Protein AF-A0A539DNX3-F1 (afdb_monomer)

Structure (mmCIF, N/CA/C/O backbone):
data_AF-A0A539DNX3-F1
#
_entry.id   AF-A0A539DNX3-F1
#
loop_
_atom_site.group_PDB
_atom_site.id
_atom_site.type_symbol
_atom_site.label_atom_id
_atom_site.label_alt_id
_atom_site.label_comp_id
_atom_site.label_asym_id
_atom_site.label_entity_id
_atom_site.label_seq_id
_atom_site.pdbx_PDB_ins_code
_atom_site.Cartn_x
_atom_site.Cartn_y
_atom_site.Cartn_z
_atom_site.occupancy
_atom_site.B_iso_or_equiv
_atom_site.auth_seq_id
_atom_site.auth_comp_id
_atom_site.auth_asym_id
_atom_site.auth_atom_id
_atom_site.pdbx_PDB_model_num
ATOM 1 N N . VAL A 1 1 ? 7.277 -12.007 -6.652 1.00 49.66 1 VAL A N 1
ATOM 2 C CA . VAL A 1 1 ? 7.363 -11.672 -5.210 1.00 49.66 1 VAL A CA 1
ATOM 3 C C . VAL A 1 1 ? 8.560 -10.761 -5.030 1.00 49.66 1 VAL A C 1
ATOM 5 O O . VAL A 1 1 ? 9.595 -11.076 -5.599 1.00 49.66 1 VAL A O 1
ATOM 8 N N . ALA A 1 2 ? 8.425 -9.635 -4.332 1.00 51.16 2 ALA A N 1
ATOM 9 C CA . ALA A 1 2 ? 9.556 -8.757 -4.054 1.00 51.16 2 ALA A CA 1
ATOM 10 C C . ALA A 1 2 ? 9.683 -8.569 -2.541 1.00 51.16 2 ALA A C 1
ATOM 12 O O . ALA A 1 2 ? 8.876 -7.879 -1.922 1.00 51.16 2 ALA A O 1
ATOM 13 N N . ALA A 1 3 ? 10.681 -9.227 -1.962 1.00 57.59 3 ALA A N 1
ATOM 14 C CA . ALA A 1 3 ? 11.243 -8.871 -0.671 1.00 57.59 3 ALA A CA 1
ATOM 15 C C . ALA A 1 3 ? 12.457 -7.996 -0.992 1.00 57.59 3 ALA A C 1
ATOM 17 O O . ALA A 1 3 ? 13.522 -8.522 -1.297 1.00 57.59 3 ALA A O 1
ATOM 18 N N . LEU A 1 4 ? 12.260 -6.676 -1.088 1.00 65.44 4 LEU A N 1
ATOM 19 C CA . LEU A 1 4 ? 13.326 -5.809 -1.588 1.00 65.44 4 LEU A CA 1
ATOM 20 C C . LEU A 1 4 ? 14.385 -5.537 -0.530 1.00 65.44 4 LEU A C 1
ATOM 22 O O . LEU A 1 4 ? 15.543 -5.592 -0.896 1.00 65.44 4 LEU A O 1
ATOM 26 N N . GLY A 1 5 ? 14.030 -5.273 0.736 1.00 67.75 5 GLY A N 1
ATOM 27 C CA . GLY A 1 5 ? 14.953 -5.284 1.894 1.00 67.75 5 GLY A CA 1
ATOM 28 C C . GLY A 1 5 ? 16.226 -4.417 1.818 1.00 67.75 5 GLY A C 1
ATOM 29 O O . GLY A 1 5 ? 17.002 -4.408 2.764 1.00 67.75 5 GLY A O 1
ATOM 30 N N . ASN A 1 6 ? 16.452 -3.684 0.723 1.00 83.25 6 ASN A N 1
ATOM 31 C CA . ASN A 1 6 ? 17.731 -3.047 0.396 1.00 83.25 6 ASN A CA 1
ATOM 32 C C . ASN A 1 6 ? 18.007 -1.787 1.226 1.00 83.25 6 ASN A C 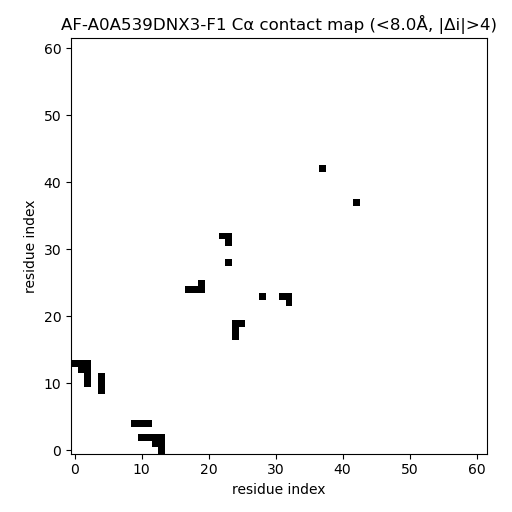1
ATOM 34 O O . ASN A 1 6 ? 19.153 -1.366 1.334 1.00 83.25 6 ASN A O 1
ATOM 38 N N . VAL A 1 7 ? 16.956 -1.162 1.770 1.00 88.75 7 VAL A N 1
ATOM 39 C CA . VAL A 1 7 ? 17.048 0.077 2.567 1.00 88.75 7 VAL A CA 1
ATOM 40 C C . VAL A 1 7 ? 16.574 -0.145 4.003 1.00 88.75 7 VAL A C 1
ATOM 42 O O . VAL A 1 7 ? 17.208 0.328 4.939 1.00 88.75 7 VAL A O 1
ATOM 45 N N . VAL A 1 8 ? 15.475 -0.882 4.196 1.00 91.69 8 VAL A N 1
ATOM 46 C CA . VAL A 1 8 ? 14.926 -1.201 5.522 1.00 91.69 8 VAL A CA 1
ATOM 47 C C . VAL A 1 8 ? 15.156 -2.681 5.806 1.00 91.69 8 VAL A C 1
ATOM 49 O O . VAL A 1 8 ? 14.561 -3.532 5.147 1.00 91.69 8 VAL A O 1
ATOM 52 N N . ALA A 1 9 ? 16.010 -2.964 6.795 1.00 92.81 9 ALA A N 1
ATOM 53 C CA . ALA A 1 9 ? 16.464 -4.318 7.126 1.00 92.81 9 ALA A CA 1
ATOM 54 C C . ALA A 1 9 ? 15.392 -5.192 7.804 1.00 92.81 9 ALA A C 1
ATOM 56 O O . ALA A 1 9 ? 15.481 -6.417 7.765 1.00 92.81 9 ALA A O 1
ATOM 57 N N . GLN A 1 10 ? 14.377 -4.585 8.429 1.00 93.88 10 GLN A N 1
ATOM 58 C CA . GLN A 1 10 ? 13.264 -5.334 9.012 1.00 93.88 10 GLN A CA 1
ATOM 59 C C . GLN A 1 10 ? 12.489 -6.054 7.904 1.00 93.88 10 GLN A C 1
ATOM 61 O O . GLN A 1 10 ? 12.090 -5.430 6.922 1.00 93.88 10 GLN A O 1
ATOM 66 N N . LEU A 1 11 ? 12.233 -7.353 8.078 1.00 92.81 11 LEU A N 1
ATOM 67 C CA . LEU A 1 11 ? 11.430 -8.132 7.139 1.00 92.81 11 LEU A CA 1
ATOM 68 C C . LEU A 1 11 ? 10.032 -7.519 6.972 1.00 92.81 11 LEU A C 1
ATOM 70 O O . LEU A 1 11 ? 9.304 -7.329 7.943 1.00 92.81 11 LEU A O 1
ATOM 74 N N . HIS A 1 12 ? 9.641 -7.270 5.726 1.00 92.56 12 HIS A N 1
ATOM 75 C CA . HIS A 1 12 ? 8.300 -6.838 5.350 1.00 92.56 12 HIS A CA 1
ATOM 76 C C . HIS A 1 12 ? 7.958 -7.366 3.954 1.00 92.56 12 HIS A C 1
ATOM 78 O O . HIS A 1 12 ? 8.834 -7.557 3.108 1.00 92.56 12 HIS A O 1
ATOM 84 N N . LEU A 1 13 ? 6.672 -7.615 3.708 1.00 90.94 13 LEU A N 1
ATOM 85 C CA . LEU A 1 13 ? 6.184 -8.184 2.453 1.00 90.94 13 LEU A CA 1
ATOM 86 C C . LEU A 1 13 ? 5.253 -7.197 1.752 1.00 90.94 13 LEU A C 1
ATOM 88 O O . LEU A 1 13 ? 4.209 -6.817 2.285 1.00 90.94 13 LEU A O 1
ATOM 92 N N . HIS A 1 14 ? 5.604 -6.808 0.527 1.00 92.56 14 HIS A N 1
ATOM 93 C CA . HIS A 1 14 ? 4.767 -5.930 -0.285 1.00 92.56 14 HIS A CA 1
ATOM 94 C C . HIS A 1 14 ? 3.639 -6.715 -0.967 1.00 92.56 14 HIS A C 1
ATOM 96 O O . HIS A 1 14 ? 3.896 -7.606 -1.777 1.00 92.56 14 HIS A O 1
ATOM 102 N N . HIS A 1 15 ? 2.393 -6.324 -0.700 1.00 92.94 15 HIS A N 1
ATOM 103 C CA . HIS A 1 15 ? 1.202 -6.814 -1.397 1.00 92.94 15 HIS A CA 1
ATOM 104 C C . HIS A 1 15 ? 0.613 -5.665 -2.220 1.00 92.94 15 HIS A C 1
ATOM 106 O O . HIS A 1 15 ? 0.108 -4.695 -1.659 1.00 92.94 15 HIS A O 1
ATOM 112 N N . ILE A 1 16 ? 0.728 -5.742 -3.550 1.00 93.62 16 ILE A N 1
ATOM 113 C CA . ILE A 1 16 ? 0.378 -4.645 -4.465 1.00 93.62 16 ILE A CA 1
ATOM 114 C C . ILE A 1 16 ? -0.513 -5.192 -5.579 1.00 93.62 16 ILE A C 1
ATOM 116 O O . ILE A 1 16 ? -0.093 -6.066 -6.337 1.00 93.62 16 ILE A O 1
ATOM 120 N N . VAL A 1 17 ? -1.736 -4.670 -5.683 1.00 95.44 17 VAL A N 1
ATOM 121 C CA . VAL A 1 17 ? -2.660 -4.991 -6.781 1.00 95.44 17 VAL A CA 1
ATOM 122 C C . VAL A 1 17 ? -2.220 -4.230 -8.035 1.00 95.44 17 VAL A C 1
ATOM 124 O O . VAL A 1 17 ? -1.940 -3.035 -7.953 1.00 95.44 17 VAL A O 1
ATOM 127 N N . ARG A 1 18 ? -2.129 -4.918 -9.178 1.00 96.44 18 ARG A N 1
ATOM 128 C CA . ARG A 1 18 ? -1.648 -4.378 -10.462 1.00 96.44 18 ARG A CA 1
ATOM 129 C C . ARG A 1 18 ? -2.702 -4.557 -11.549 1.00 96.44 18 ARG A C 1
ATOM 131 O O . ARG A 1 18 ? -3.410 -5.563 -11.547 1.00 96.44 18 ARG A O 1
ATOM 138 N N . TYR A 1 19 ? -2.754 -3.617 -12.485 1.00 97.62 19 TYR A N 1
ATOM 139 C CA . TYR A 1 19 ? -3.653 -3.635 -13.640 1.00 97.62 19 TYR A CA 1
ATOM 140 C C . TYR A 1 19 ? -2.864 -3.312 -14.914 1.00 97.62 19 TYR A C 1
ATOM 142 O O . TYR A 1 19 ? -1.814 -2.679 -14.852 1.00 97.62 19 TYR A O 1
ATOM 150 N N . ARG A 1 20 ? -3.343 -3.752 -16.086 1.00 97.75 20 ARG A N 1
ATOM 151 C CA . ARG A 1 20 ? -2.620 -3.557 -17.363 1.00 97.75 20 ARG A CA 1
ATOM 152 C C . ARG A 1 20 ? -2.469 -2.088 -17.763 1.00 97.75 20 ARG A C 1
ATOM 154 O O . ARG A 1 20 ? -1.588 -1.758 -18.546 1.00 97.75 20 ARG A O 1
ATOM 161 N N . ASP A 1 21 ? -3.353 -1.248 -17.257 1.00 97.12 21 ASP A N 1
ATOM 162 C CA . ASP A 1 21 ? -3.430 0.190 -17.475 1.00 97.12 21 ASP A CA 1
ATOM 163 C C . ASP A 1 21 ? -2.854 1.000 -16.303 1.00 97.12 21 ASP A C 1
ATOM 165 O O . ASP A 1 21 ? -2.913 2.229 -16.323 1.00 97.12 21 ASP A O 1
ATOM 169 N N . ASP A 1 22 ? -2.270 0.351 -15.285 1.00 96.44 22 ASP A N 1
ATOM 170 C CA . ASP A 1 22 ? -1.595 1.091 -14.225 1.00 96.44 22 ASP A CA 1
ATOM 171 C C . ASP A 1 22 ? -0.303 1.747 -14.734 1.00 96.44 22 ASP A C 1
ATOM 173 O O . ASP A 1 22 ? 0.387 1.236 -15.615 1.00 96.44 22 ASP A O 1
ATOM 177 N N . VAL A 1 23 ? 0.040 2.895 -14.149 1.00 95.56 23 VAL A N 1
ATOM 178 C CA . VAL A 1 23 ? 1.138 3.772 -14.596 1.00 95.56 23 VAL A CA 1
ATOM 179 C C . VAL A 1 23 ? 2.508 3.089 -14.674 1.00 95.56 23 VAL A C 1
ATOM 181 O O . VAL A 1 23 ? 3.413 3.567 -15.358 1.00 95.56 23 VAL A O 1
ATOM 184 N N . ALA A 1 24 ? 2.690 1.990 -13.946 1.00 95.50 24 ALA A N 1
ATOM 185 C CA . ALA A 1 24 ? 3.946 1.270 -13.903 1.00 95.50 24 ALA A CA 1
ATOM 186 C C . ALA A 1 24 ? 3.914 -0.013 -14.734 1.00 95.50 24 ALA A C 1
ATOM 188 O O . ALA A 1 24 ? 4.962 -0.631 -14.871 1.00 95.50 24 ALA A O 1
ATOM 189 N N . TRP A 1 25 ? 2.776 -0.457 -15.270 1.00 95.75 25 TRP A N 1
ATOM 190 C CA . TRP A 1 25 ? 2.688 -1.718 -16.003 1.00 95.75 25 TRP A CA 1
ATOM 191 C C . TRP A 1 25 ? 3.494 -1.670 -17.316 1.00 95.75 25 TRP A C 1
ATOM 193 O O . TRP A 1 25 ? 3.463 -0.658 -18.015 1.00 95.75 25 TRP A O 1
ATOM 203 N N . PRO A 1 26 ? 4.231 -2.739 -17.693 1.00 95.06 26 PRO A N 1
ATOM 204 C CA . PRO A 1 26 ? 4.445 -4.011 -16.982 1.00 95.06 26 PRO A CA 1
ATOM 205 C C . PRO A 1 26 ? 5.621 -3.989 -15.988 1.00 95.06 26 PRO A C 1
ATOM 207 O O . PRO A 1 26 ? 5.964 -5.011 -15.398 1.00 95.06 26 PRO A O 1
ATOM 210 N N . ALA A 1 27 ? 6.268 -2.841 -15.811 1.00 93.75 27 ALA A N 1
ATOM 211 C CA . ALA A 1 27 ? 7.398 -2.678 -14.913 1.00 93.75 27 ALA A CA 1
ATOM 212 C C . ALA A 1 27 ? 6.998 -2.763 -13.415 1.00 93.75 27 ALA A C 1
ATOM 214 O O . ALA A 1 27 ? 5.818 -2.677 -13.033 1.00 93.75 27 ALA A O 1
ATOM 215 N N . PRO A 1 28 ? 7.984 -2.938 -12.518 1.00 91.88 28 PRO A N 1
ATOM 216 C CA . PRO A 1 28 ? 7.779 -2.784 -11.082 1.00 91.88 28 PRO A CA 1
ATOM 217 C C . PRO A 1 28 ? 7.377 -1.351 -10.698 1.00 91.88 28 PRO A C 1
ATOM 219 O O . PRO A 1 28 ? 7.760 -0.392 -11.364 1.00 91.88 28 PRO A O 1
ATOM 222 N N . VAL A 1 29 ? 6.635 -1.195 -9.595 1.00 93.19 29 VAL A N 1
ATOM 223 C CA . VAL A 1 29 ? 6.155 0.127 -9.138 1.00 93.19 29 VAL A CA 1
ATOM 224 C C . VAL A 1 29 ? 7.224 0.956 -8.416 1.00 93.19 29 VAL A C 1
ATOM 226 O O . VAL A 1 29 ? 7.126 2.181 -8.369 1.00 93.19 29 VAL A O 1
ATOM 229 N N . TRP A 1 30 ? 8.234 0.313 -7.824 1.00 91.88 30 TRP A N 1
ATOM 230 C CA . TRP A 1 30 ? 9.199 0.977 -6.944 1.00 91.88 30 TRP A CA 1
ATOM 231 C C . TRP A 1 30 ? 10.052 1.993 -7.709 1.00 91.88 30 TRP A C 1
ATOM 233 O O . TRP A 1 30 ? 10.752 1.633 -8.651 1.00 91.88 30 TRP A O 1
ATOM 243 N N . GLY A 1 31 ? 9.980 3.266 -7.307 1.00 89.19 31 GLY A N 1
ATOM 244 C CA . GLY A 1 31 ? 10.741 4.362 -7.917 1.00 89.19 31 GLY A CA 1
ATOM 245 C C . GLY A 1 31 ? 10.296 4.759 -9.330 1.00 89.19 31 GLY A C 1
ATOM 246 O O . GLY A 1 31 ? 10.929 5.620 -9.933 1.00 89.19 31 GLY A O 1
A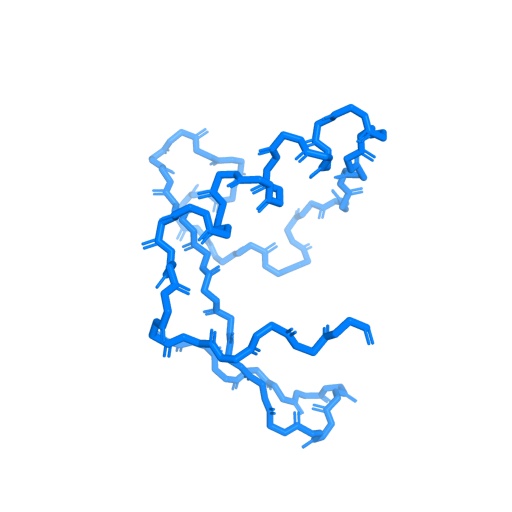TOM 247 N N . LYS A 1 32 ? 9.222 4.162 -9.872 1.00 90.69 32 LYS A N 1
ATOM 248 C CA . LYS A 1 32 ? 8.769 4.434 -11.245 1.00 90.69 32 LYS A CA 1
ATOM 249 C C . LYS A 1 32 ? 8.108 5.806 -11.385 1.00 90.69 32 LYS A C 1
ATOM 251 O O . LYS A 1 32 ? 8.284 6.460 -12.408 1.00 90.69 32 LYS A O 1
ATOM 256 N N . VAL A 1 33 ? 7.354 6.219 -10.367 1.00 90.62 33 VAL A N 1
ATOM 257 C CA . VAL A 1 33 ? 6.677 7.520 -10.279 1.00 90.62 33 VAL A CA 1
ATOM 258 C C . VAL A 1 33 ? 6.702 8.044 -8.837 1.00 90.62 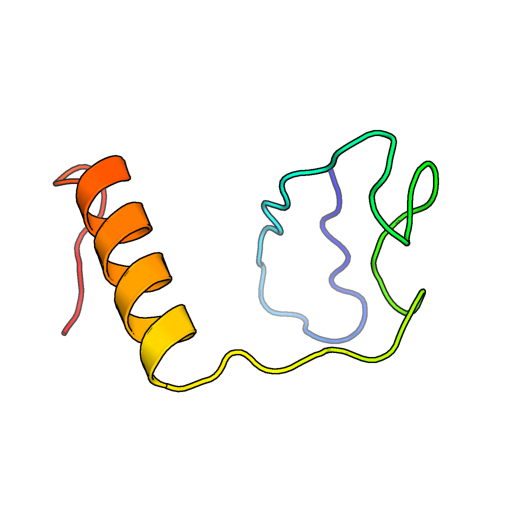33 VAL A C 1
ATOM 260 O O . VAL A 1 33 ? 6.802 7.233 -7.910 1.00 90.62 33 VAL A O 1
ATOM 263 N N . PRO A 1 34 ? 6.588 9.370 -8.619 1.00 93.94 34 PRO A N 1
ATOM 264 C CA . PRO A 1 34 ? 6.408 9.930 -7.283 1.00 93.94 34 PRO A CA 1
ATOM 265 C C . PRO A 1 34 ? 5.166 9.354 -6.593 1.00 93.94 34 PRO A C 1
ATOM 267 O O . PRO A 1 34 ? 4.130 9.143 -7.228 1.00 93.94 34 PRO A O 1
ATOM 270 N N . ALA A 1 35 ? 5.254 9.122 -5.283 1.00 93.50 35 ALA A N 1
ATOM 271 C CA . ALA A 1 35 ? 4.107 8.678 -4.502 1.00 93.50 35 ALA A CA 1
ATOM 272 C C . ALA A 1 35 ? 3.030 9.773 -4.469 1.00 93.50 35 ALA A C 1
ATOM 274 O O . ALA A 1 35 ? 3.324 10.930 -4.170 1.00 93.50 35 ALA A O 1
ATOM 275 N N . LYS A 1 36 ? 1.775 9.395 -4.735 1.00 94.81 36 LYS A N 1
ATOM 276 C CA . LYS A 1 36 ? 0.608 10.257 -4.527 1.00 94.81 36 LYS A CA 1
ATOM 277 C C . LYS A 1 36 ? -0.026 9.908 -3.174 1.00 94.81 36 LYS A C 1
ATOM 279 O O . LYS A 1 36 ? -0.533 8.79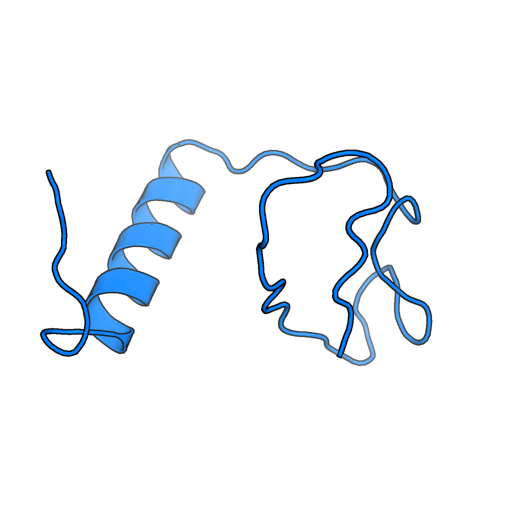3 -3.042 1.00 94.81 36 LYS A O 1
ATOM 284 N N . PRO A 1 37 ? -0.003 10.810 -2.177 1.00 96.69 37 PRO A N 1
ATOM 285 C CA . PRO A 1 37 ? -0.653 10.563 -0.895 1.00 96.69 37 PRO A CA 1
ATOM 286 C C . PRO A 1 37 ? -2.166 10.409 -1.058 1.00 96.69 37 PRO A C 1
ATOM 288 O O . PRO A 1 37 ? -2.782 11.108 -1.864 1.00 96.69 37 PRO A O 1
ATOM 291 N N . TYR A 1 38 ? -2.759 9.527 -0.257 1.00 97.69 38 TYR A N 1
ATOM 292 C CA . TYR A 1 38 ? -4.207 9.501 -0.082 1.00 97.69 38 TYR A CA 1
ATOM 293 C C . TYR A 1 38 ? -4.671 10.773 0.628 1.00 97.69 38 TYR A C 1
ATOM 295 O O . TYR A 1 38 ? -4.021 11.251 1.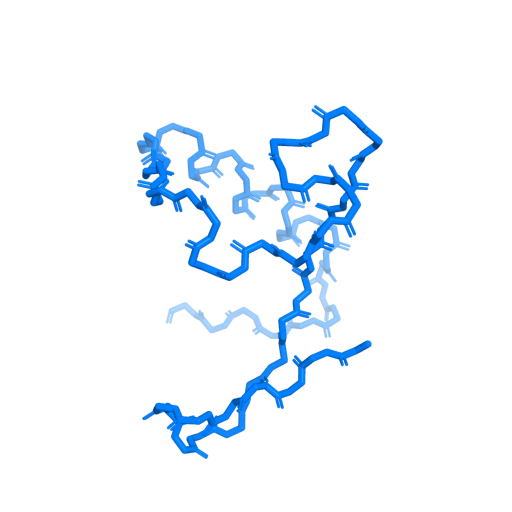561 1.00 9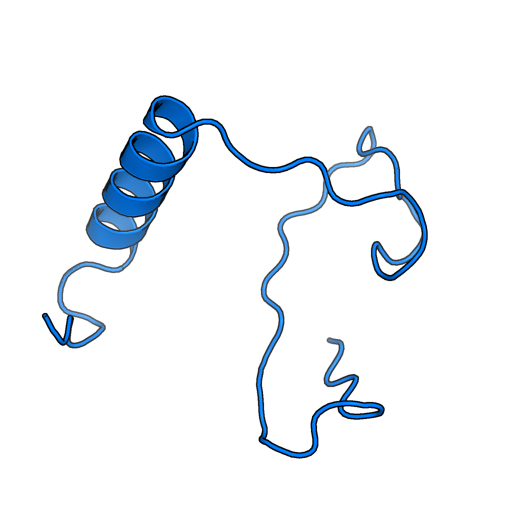7.69 38 TYR A O 1
ATOM 303 N N . THR A 1 39 ? -5.834 11.285 0.239 1.00 98.44 39 THR A N 1
ATOM 304 C CA . THR A 1 39 ? -6.591 12.215 1.082 1.00 98.44 39 THR A CA 1
ATOM 305 C C . THR A 1 39 ? -7.080 11.502 2.348 1.00 98.44 39 THR A C 1
ATOM 307 O O . THR A 1 39 ? -7.183 10.273 2.389 1.00 98.44 39 THR A O 1
ATOM 310 N N . ALA A 1 40 ? -7.436 12.266 3.386 1.00 98.19 40 ALA A N 1
ATOM 311 C CA . ALA A 1 40 ? -7.967 11.702 4.631 1.00 98.19 40 ALA A CA 1
ATOM 312 C C . ALA A 1 40 ? -9.200 10.807 4.389 1.00 98.19 40 ALA A C 1
ATOM 314 O O . ALA A 1 40 ? -9.313 9.726 4.969 1.00 98.19 40 ALA A O 1
ATOM 315 N N . THR A 1 41 ? -10.087 11.221 3.479 1.00 98.44 41 THR A N 1
ATOM 316 C CA . THR A 1 41 ? -11.294 10.468 3.117 1.00 98.44 41 THR A CA 1
ATOM 317 C C . THR A 1 41 ? -10.963 9.172 2.381 1.00 98.44 41 THR A C 1
ATOM 319 O O . THR A 1 41 ? -11.483 8.117 2.742 1.00 98.44 41 THR A O 1
ATOM 322 N N . GLU A 1 42 ? -10.082 9.213 1.375 1.00 98.38 42 GLU A N 1
ATOM 323 C CA . GLU A 1 42 ? -9.689 8.005 0.635 1.00 98.38 42 GLU A CA 1
ATOM 324 C C . GLU A 1 42 ? -8.997 6.991 1.554 1.00 98.38 42 GLU A C 1
ATOM 326 O O . GLU A 1 42 ? -9.288 5.795 1.483 1.00 98.38 42 GLU A O 1
ATOM 331 N N . LEU A 1 43 ? -8.131 7.465 2.459 1.00 98.06 43 LEU A N 1
ATOM 332 C CA . LEU A 1 43 ? -7.459 6.613 3.436 1.00 98.06 43 LEU A CA 1
ATOM 333 C C . LEU A 1 43 ? -8.470 5.923 4.362 1.00 98.06 43 LEU A C 1
ATOM 335 O O . LEU A 1 43 ? -8.405 4.705 4.529 1.00 98.06 43 LEU A O 1
ATOM 339 N N . ALA A 1 44 ? -9.428 6.672 4.919 1.00 97.88 44 ALA A N 1
ATOM 340 C CA . ALA A 1 44 ? -10.457 6.121 5.801 1.00 97.88 44 ALA A CA 1
ATOM 341 C C . ALA A 1 44 ? -11.293 5.031 5.104 1.00 97.88 44 ALA A C 1
ATOM 343 O O . ALA A 1 44 ? -11.515 3.956 5.670 1.00 97.88 44 ALA A O 1
ATOM 344 N N . VAL A 1 45 ? -11.693 5.268 3.850 1.00 98.44 45 VAL A N 1
ATOM 345 C CA . VAL A 1 45 ? -12.441 4.296 3.035 1.00 98.44 45 VAL A CA 1
ATOM 346 C C . VAL A 1 45 ? -11.613 3.036 2.772 1.00 98.44 45 VAL A C 1
ATOM 348 O O . VAL A 1 45 ? -12.111 1.919 2.938 1.00 98.44 45 VAL A O 1
ATOM 351 N N . MET A 1 46 ? -10.344 3.189 2.388 1.00 97.44 46 MET A N 1
ATOM 352 C CA . MET A 1 46 ? -9.472 2.053 2.093 1.00 97.44 46 MET A CA 1
ATOM 353 C C . MET A 1 46 ? -9.179 1.207 3.334 1.00 97.44 46 MET A C 1
ATOM 355 O O . MET A 1 46 ? -9.257 -0.021 3.258 1.00 97.44 46 MET A O 1
ATOM 359 N N . VAL A 1 47 ? -8.922 1.834 4.487 1.00 95.81 47 VAL A N 1
ATOM 360 C CA . VAL A 1 47 ? -8.726 1.124 5.761 1.00 95.81 47 VAL A CA 1
ATOM 361 C C . VAL A 1 47 ? -9.977 0.331 6.135 1.00 95.81 47 VAL A C 1
ATOM 363 O O . VAL A 1 47 ? -9.867 -0.855 6.442 1.00 95.81 47 VAL A O 1
ATOM 366 N N . ALA A 1 48 ? -11.168 0.933 6.051 1.00 96.50 48 ALA A N 1
ATOM 367 C CA . ALA A 1 48 ? -12.422 0.238 6.342 1.00 96.50 48 ALA A CA 1
ATOM 368 C C . ALA A 1 48 ? -12.638 -0.973 5.417 1.00 96.50 48 ALA A C 1
ATOM 370 O O . ALA A 1 48 ? -13.022 -2.054 5.873 1.00 96.50 48 ALA A O 1
ATOM 371 N N . ARG A 1 49 ? -12.330 -0.826 4.121 1.00 97.00 49 ARG A N 1
ATOM 372 C CA . ARG A 1 49 ? -12.429 -1.912 3.137 1.00 97.00 49 ARG A CA 1
ATOM 373 C C . ARG A 1 49 ? -11.478 -3.066 3.454 1.00 97.00 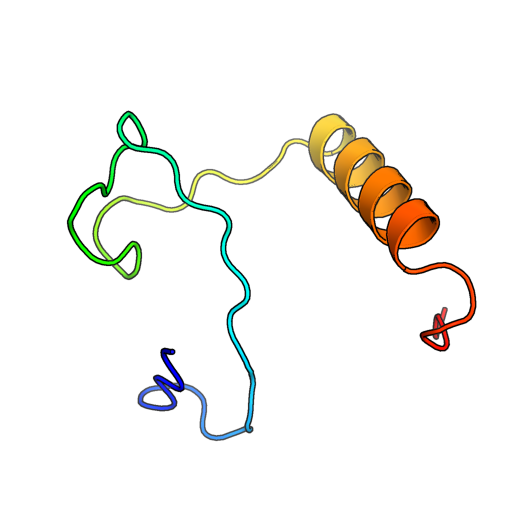49 ARG A C 1
ATOM 375 O O . ARG A 1 49 ? -11.904 -4.219 3.408 1.00 97.00 49 ARG A O 1
ATOM 382 N N . VAL A 1 50 ? -10.218 -2.773 3.776 1.00 95.38 50 VAL A N 1
ATOM 383 C CA . VAL A 1 50 ? -9.217 -3.799 4.117 1.00 95.38 50 VAL A CA 1
ATOM 384 C C . VAL A 1 50 ? -9.570 -4.486 5.434 1.00 95.38 50 VAL A C 1
ATOM 386 O O . VAL A 1 50 ? -9.547 -5.715 5.487 1.00 95.38 50 VAL A O 1
ATOM 389 N N . LYS A 1 51 ? -9.984 -3.724 6.456 1.00 94.8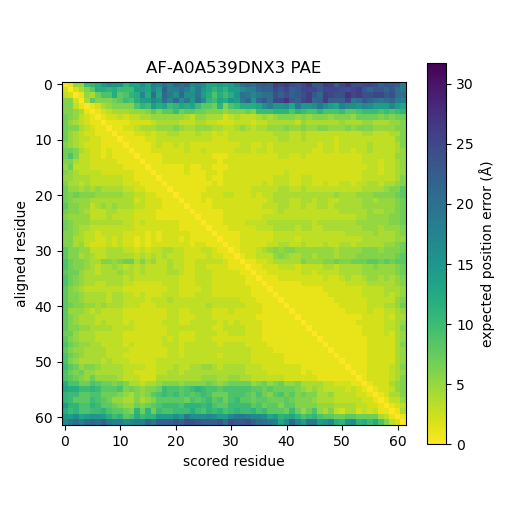1 51 LYS A N 1
ATOM 390 C CA . LYS A 1 51 ? -10.448 -4.275 7.738 1.00 94.81 51 LYS A CA 1
ATOM 391 C C . LYS A 1 51 ? -11.587 -5.264 7.547 1.00 94.81 51 LYS A C 1
ATOM 393 O O . LYS A 1 51 ? -11.497 -6.399 8.000 1.00 94.81 51 LYS A O 1
ATOM 398 N N . ARG A 1 52 ? -12.613 -4.873 6.786 1.00 95.38 52 ARG A N 1
ATOM 399 C CA . ARG A 1 52 ? -13.740 -5.754 6.456 1.00 95.38 52 ARG A CA 1
ATOM 400 C C . ARG A 1 52 ? -13.298 -7.005 5.698 1.00 95.38 52 ARG A C 1
ATOM 402 O O . ARG A 1 52 ? -13.815 -8.085 5.958 1.00 95.38 52 ARG A O 1
ATOM 409 N N . ALA A 1 53 ? -12.380 -6.863 4.743 1.00 95.62 53 ALA A N 1
ATOM 410 C CA . ALA A 1 53 ? -11.932 -7.981 3.921 1.00 95.62 53 ALA A CA 1
ATOM 411 C C . ALA A 1 53 ? -11.141 -9.012 4.730 1.00 95.62 53 ALA A C 1
ATOM 413 O O . ALA A 1 53 ? -11.327 -10.207 4.514 1.00 95.62 53 ALA A O 1
ATOM 414 N N . LEU A 1 54 ? -10.269 -8.564 5.638 1.00 94.69 54 LEU A N 1
ATOM 415 C CA . LEU A 1 54 ? -9.436 -9.430 6.473 1.00 94.69 54 LEU A CA 1
A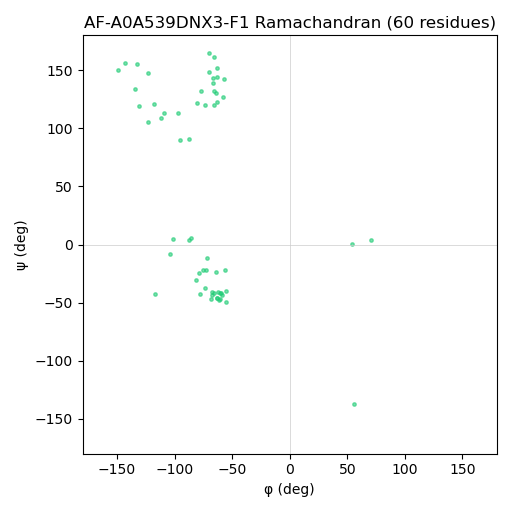TOM 416 C C . LEU A 1 54 ? -10.193 -9.982 7.694 1.00 94.69 54 LEU A C 1
ATOM 418 O O . LEU A 1 54 ? -9.937 -11.123 8.077 1.00 94.69 54 LEU A O 1
ATOM 422 N N . GLY A 1 55 ? -11.170 -9.238 8.222 1.00 93.06 55 GLY A N 1
ATOM 423 C CA . GLY A 1 55 ? -12.020 -9.659 9.337 1.00 93.06 55 GLY A CA 1
ATOM 424 C C . GLY A 1 55 ? -11.199 -10.050 10.565 1.00 93.06 55 GLY A C 1
ATOM 425 O O . GLY A 1 55 ? -10.198 -9.401 10.868 1.00 93.06 55 GLY A O 1
ATOM 426 N N . ASP A 1 56 ? -11.593 -11.151 11.205 1.00 91.81 56 ASP A N 1
ATOM 427 C CA . ASP A 1 56 ? -10.981 -11.662 12.443 1.00 91.81 56 ASP A CA 1
ATOM 428 C C . ASP A 1 56 ? -9.761 -12.565 12.189 1.00 91.81 56 ASP A C 1
ATOM 430 O O . ASP A 1 56 ? -9.197 -13.145 13.111 1.00 91.81 56 ASP A O 1
ATOM 434 N N . ARG A 1 57 ? -9.324 -12.703 10.927 1.00 92.12 57 ARG A N 1
ATOM 435 C CA . ARG A 1 57 ? -8.105 -13.464 10.587 1.00 92.12 57 ARG A CA 1
ATOM 436 C C . ARG A 1 57 ? -6.824 -12.745 11.007 1.00 92.12 57 ARG A C 1
ATOM 438 O O . ARG A 1 57 ? -5.745 -13.321 10.909 1.00 92.12 57 ARG A O 1
ATOM 445 N N . VAL A 1 58 ? -6.938 -11.478 11.393 1.00 90.38 58 VAL A N 1
ATOM 446 C CA . VAL A 1 58 ? -5.837 -10.628 11.829 1.00 90.38 58 VAL A CA 1
ATOM 447 C C . VAL A 1 58 ? -6.284 -9.911 13.093 1.00 90.38 58 VAL A C 1
ATOM 449 O O . VAL A 1 58 ? -7.390 -9.374 13.142 1.00 90.38 58 VAL A O 1
ATOM 452 N N . GLU A 1 59 ? -5.424 -9.892 14.105 1.00 89.50 59 GLU A N 1
ATOM 453 C CA . GLU A 1 59 ? -5.652 -9.094 15.303 1.00 89.50 59 GLU A CA 1
ATOM 454 C C . GLU A 1 59 ? -5.410 -7.614 14.986 1.00 89.50 59 GLU A C 1
ATOM 456 O O . GLU A 1 59 ? -4.324 -7.211 14.560 1.00 89.50 59 GLU A O 1
ATOM 461 N N . TRP A 1 60 ? -6.443 -6.795 15.167 1.00 84.88 60 TRP A N 1
ATOM 462 C CA . TRP A 1 60 ? -6.348 -5.353 14.985 1.00 84.88 60 TRP A CA 1
ATOM 463 C C . TRP A 1 60 ? -5.894 -4.719 16.291 1.00 84.88 60 TRP A C 1
ATOM 465 O O . TRP A 1 60 ? -6.722 -4.362 17.126 1.00 84.88 60 TRP A O 1
ATOM 475 N N . LEU A 1 61 ? -4.583 -4.573 16.464 1.00 76.62 61 LEU A N 1
ATOM 476 C CA . LEU A 1 61 ? -4.050 -3.750 17.545 1.00 76.62 61 LEU A CA 1
ATOM 477 C C . LEU A 1 61 ? -4.493 -2.294 17.307 1.00 76.62 61 LEU A C 1
ATOM 479 O O . LEU A 1 61 ? -4.276 -1.749 16.219 1.00 76.62 61 LEU A O 1
ATOM 483 N N . LEU A 1 62 ? -5.197 -1.728 18.293 1.00 58.12 62 LEU A N 1
ATOM 484 C CA . LEU A 1 62 ? -5.619 -0.324 18.341 1.00 58.12 62 LEU A CA 1
ATOM 485 C C . LEU A 1 62 ? -4.471 0.571 18.806 1.00 58.12 62 LEU A C 1
ATOM 487 O O . LEU A 1 62 ? -3.788 0.181 19.779 1.00 58.12 62 LEU A O 1
#

pLDDT: mean 90.4, std 11.37, range [49.66, 98.44]

Mean predicted aligned error: 4.8 Å

Secondary structure (DSSP, 8-state):
-----SS--S---------TTSTTTTS-STTTS---PPPHHHHHHHHHHHHHHHGGGS----

Radius of gyration: 14.49 Å; Cα contacts (8 Å, |Δi|>4): 19; chains: 1; bounding box: 32×26×36 Å

Solvent-accessible surface area (backbone atoms only — not comparable to full-atom values): 4401 Å² total; per-residue (Å²): 138,62,74,71,61,83,84,52,80,70,89,65,81,73,86,78,93,84,52,89,85,39,97,36,52,94,55,71,63,81,86,66,62,84,87,79,81,70,53,76,67,58,46,54,53,51,52,53,51,51,48,65,73,53,48,86,83,51,87,80,84,127

Foldseek 3Di:
DDQPCPPPVDGDDDDDDDDCPDPQPPHDPPPSDDDDDDDPVRVVVVVVVVCVVCPPVDDDDD

Sequence (62 aa):
VAALGNVVAQLHLHHIVRYRDDVAWPAPVWGKVPAKPYTATELAVMVARVKRALGDRVEWLL